Protein AF-A0A940EK17-F1 (afdb_monomer)

Secondary structure (DSSP, 8-state):
---THHHHHHHHHHHHTT-EEEE-----TTS-EEEEEE-TT--EEEEEE-GGGSPP-

pLDDT: mean 93.57, std 8.11, range [60.5, 98.81]

Nearest PDB structures (foldseek):
  1kll-assembly1_A-2  TM=8.960E-01  e=5.745E-03  Streptomy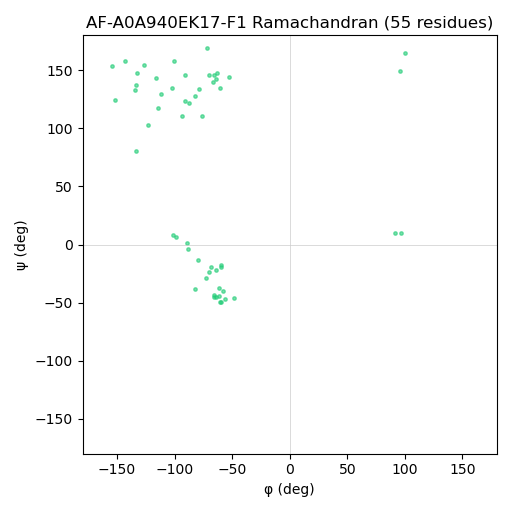ces lavendulae
  1kmz-assembly1_A  TM=8.922E-01  e=6.944E-03  Streptomyces lavendulae
  3e5d-assembly1_A-2  TM=8.573E-01  e=6.944E-03  Listeria monocytogenes serotype 4b str. F2365
  2r6u-assembly2_D  TM=8.531E-01  e=5.745E-03  Rhodococcus jostii RHA1
  2a4x-assembly1_B  TM=8.883E-01  e=1.307E-02  Streptomyces caespitosus

Mean predicted aligned error: 3.37 Å

Solvent-accessible surface area (backbone atoms only — not comparable to full-atom values): 3491 Å² total; per-residue (Å²): 138,90,54,64,70,52,36,60,53,50,51,53,50,40,43,76,72,58,24,50,77,75,38,78,69,45,79,48,98,88,64,38,31,45,27,31,32,25,44,84,90,66,54,79,46,79,41,64,38,46,81,89,73,54,78,80,134

Sequence (57 aa):
MLRRAYVDGIMRTAESAGAEIIRTPQDTFYGGYPGYFTDPDGHLWEVVWNPQMLPAD

Structure (mmCIF, N/CA/C/O backbone):
data_AF-A0A940EK17-F1
#
_entry.id   AF-A0A940EK17-F1
#
loo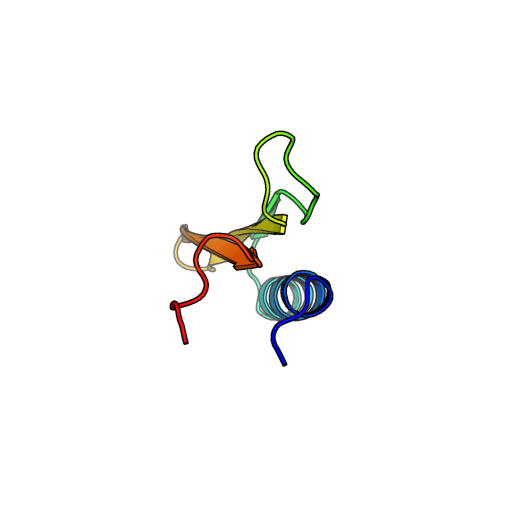p_
_atom_site.group_PDB
_atom_site.id
_atom_site.type_symbol
_atom_site.label_atom_id
_atom_site.label_alt_id
_atom_site.label_comp_id
_atom_site.label_asym_id
_atom_site.label_entity_id
_atom_site.label_seq_id
_atom_site.pdbx_PDB_ins_code
_atom_site.Cartn_x
_atom_site.Cartn_y
_atom_site.Cartn_z
_atom_site.occupancy
_atom_site.B_iso_or_equiv
_atom_site.auth_seq_id
_atom_site.auth_comp_id
_atom_site.auth_asym_id
_atom_site.auth_atom_id
_atom_site.pdbx_PDB_model_num
ATOM 1 N N . MET A 1 1 ? 3.124 -14.094 -14.256 1.00 60.50 1 MET A N 1
ATOM 2 C CA . MET A 1 1 ? 3.320 -12.777 -14.906 1.00 60.50 1 MET A CA 1
ATOM 3 C C . MET A 1 1 ? 3.072 -11.689 -13.871 1.00 60.50 1 MET A C 1
ATOM 5 O O . MET A 1 1 ? 1.933 -11.528 -13.462 1.00 60.50 1 MET A O 1
ATOM 9 N N . LEU A 1 2 ? 4.119 -11.015 -13.394 1.00 72.50 2 LEU A N 1
ATOM 10 C CA . LEU A 1 2 ? 4.030 -9.970 -12.364 1.00 72.50 2 LEU A CA 1
ATOM 11 C C . LEU A 1 2 ? 3.756 -8.619 -13.042 1.00 72.50 2 LEU A C 1
ATOM 13 O O . LEU A 1 2 ? 4.521 -8.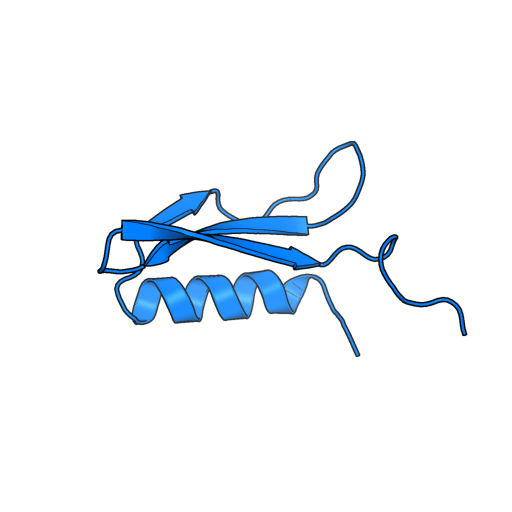219 -13.918 1.00 72.50 2 LEU A O 1
ATOM 17 N N . ARG A 1 3 ? 2.6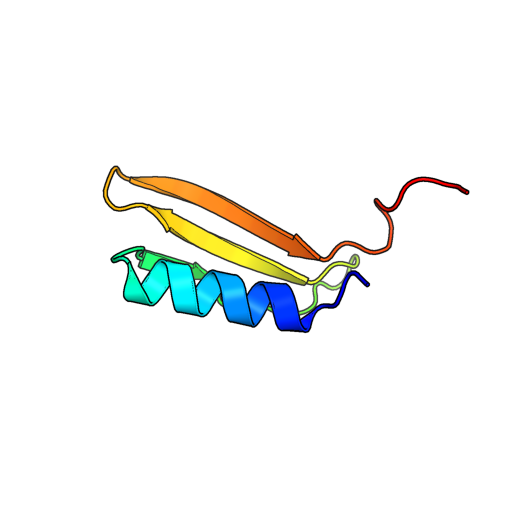59 -7.937 -12.689 1.00 88.00 3 ARG A N 1
ATOM 18 C CA . ARG A 1 3 ? 2.215 -6.691 -13.345 1.00 88.00 3 ARG A CA 1
ATOM 19 C C . ARG A 1 3 ? 1.864 -5.616 -12.314 1.00 88.00 3 ARG A C 1
ATOM 21 O O . ARG A 1 3 ? 1.291 -5.946 -11.281 1.00 88.00 3 ARG A O 1
ATOM 28 N N . ARG A 1 4 ? 2.088 -4.340 -12.662 1.00 91.94 4 ARG A N 1
ATOM 29 C CA . ARG A 1 4 ? 1.667 -3.161 -11.872 1.00 91.94 4 ARG A CA 1
ATOM 30 C C . ARG A 1 4 ? 0.208 -3.224 -11.420 1.00 91.94 4 ARG A C 1
ATOM 32 O O . ARG A 1 4 ? -0.068 -3.071 -10.242 1.00 91.94 4 ARG A O 1
ATOM 39 N N . ALA A 1 5 ? -0.696 -3.576 -12.335 1.00 94.12 5 ALA A N 1
ATOM 40 C CA . ALA A 1 5 ? -2.138 -3.641 -12.079 1.00 94.12 5 ALA A CA 1
ATOM 41 C C . ALA A 1 5 ? -2.558 -4.617 -10.959 1.00 94.12 5 ALA A C 1
ATOM 43 O O . ALA A 1 5 ? -3.681 -4.544 -10.461 1.00 94.12 5 ALA A O 1
ATOM 44 N N . TYR A 1 6 ? -1.692 -5.557 -10.565 1.00 95.56 6 TYR A N 1
ATOM 45 C CA . TYR A 1 6 ? -1.980 -6.434 -9.430 1.00 95.56 6 TYR A CA 1
ATOM 46 C C . TYR A 1 6 ? -1.876 -5.709 -8.096 1.00 95.56 6 TYR A C 1
ATOM 48 O O . TYR A 1 6 ? -2.624 -6.053 -7.187 1.00 95.56 6 TYR A O 1
ATOM 56 N N . VAL A 1 7 ? -1.037 -4.675 -7.999 1.00 97.19 7 VAL A N 1
ATOM 57 C CA . VAL A 1 7 ? -1.001 -3.803 -6.822 1.00 97.19 7 VAL A CA 1
ATOM 58 C C . VAL A 1 7 ? -2.371 -3.153 -6.642 1.00 97.19 7 VAL A C 1
ATOM 60 O O . VAL A 1 7 ? -2.970 -3.301 -5.585 1.00 97.19 7 VAL A O 1
ATOM 63 N N . ASP A 1 8 ? -2.943 -2.567 -7.698 1.00 97.88 8 ASP A N 1
ATOM 64 C CA . ASP A 1 8 ? -4.285 -1.967 -7.640 1.00 97.88 8 ASP A CA 1
ATOM 65 C C . ASP A 1 8 ? -5.367 -2.969 -7.218 1.00 97.88 8 ASP A C 1
ATOM 67 O O . ASP A 1 8 ? -6.284 -2.639 -6.467 1.00 97.88 8 ASP A O 1
ATOM 71 N N . GLY A 1 9 ? -5.278 -4.204 -7.718 1.00 97.75 9 GLY A N 1
ATOM 72 C CA . GLY A 1 9 ? -6.204 -5.278 -7.363 1.00 97.75 9 GLY A CA 1
ATOM 73 C C . GLY A 1 9 ? -6.123 -5.669 -5.888 1.00 97.75 9 GLY A C 1
ATOM 74 O O . GLY A 1 9 ? -7.158 -5.795 -5.231 1.00 97.75 9 GLY A O 1
ATOM 75 N N . ILE A 1 10 ? -4.907 -5.826 -5.361 1.00 98.00 10 ILE A N 1
ATOM 76 C CA . ILE A 1 10 ? -4.681 -6.163 -3.951 1.00 98.00 10 ILE A CA 1
ATOM 77 C C . ILE A 1 10 ? -5.150 -5.017 -3.055 1.00 98.00 10 ILE A C 1
ATOM 79 O O . ILE A 1 10 ? -5.854 -5.268 -2.086 1.00 98.00 10 ILE A O 1
ATOM 83 N N . MET A 1 11 ? -4.850 -3.768 -3.414 1.00 98.50 11 MET A N 1
ATOM 84 C CA . MET A 1 11 ? -5.264 -2.591 -2.645 1.00 98.50 11 MET A CA 1
ATOM 85 C C . MET A 1 11 ? -6.788 -2.471 -2.546 1.00 98.50 11 MET A C 1
ATOM 87 O O . MET A 1 11 ? -7.309 -2.291 -1.451 1.00 98.50 11 MET A O 1
ATOM 91 N N . ARG A 1 12 ? -7.519 -2.671 -3.655 1.00 98.56 12 ARG A N 1
ATOM 92 C CA . ARG A 1 12 ? -8.995 -2.724 -3.625 1.00 98.56 12 ARG A CA 1
ATOM 93 C C . ARG A 1 12 ? -9.522 -3.868 -2.762 1.00 98.56 12 ARG A C 1
ATOM 95 O O . ARG A 1 12 ? -10.536 -3.716 -2.091 1.00 98.56 12 ARG A O 1
ATOM 102 N N . THR A 1 13 ? -8.848 -5.016 -2.794 1.00 98.50 13 THR A N 1
ATOM 103 C CA . THR A 1 13 ? -9.231 -6.168 -1.967 1.00 98.50 13 THR A CA 1
ATOM 104 C C . THR A 1 13 ? -9.032 -5.852 -0.485 1.00 98.50 13 THR A C 1
ATOM 106 O O . THR A 1 13 ? -9.934 -6.105 0.308 1.00 98.50 13 THR A O 1
ATOM 109 N N . ALA A 1 14 ? -7.899 -5.246 -0.124 1.00 98.50 14 ALA A N 1
ATOM 110 C CA . ALA A 1 14 ? -7.600 -4.826 1.241 1.00 98.50 14 ALA A CA 1
ATOM 111 C C . ALA A 1 14 ? -8.627 -3.803 1.749 1.00 98.50 14 ALA A C 1
ATOM 113 O O . ALA A 1 14 ? -9.222 -4.017 2.803 1.00 98.50 14 ALA A O 1
ATOM 114 N N . GLU A 1 15 ? -8.911 -2.755 0.970 1.00 98.56 15 GLU A N 1
ATOM 115 C CA . GLU A 1 15 ? -9.939 -1.757 1.298 1.00 98.56 15 GLU A CA 1
ATOM 116 C C . GLU A 1 15 ? -11.309 -2.417 1.523 1.00 98.56 15 GLU A C 1
ATOM 118 O O . GLU A 1 15 ? -11.960 -2.185 2.540 1.00 98.56 15 GLU A O 1
ATOM 123 N N . SER A 1 16 ? -11.718 -3.329 0.631 1.00 98.62 16 SER A N 1
ATOM 124 C CA . SER A 1 16 ? -12.985 -4.062 0.776 1.00 98.62 16 SER A CA 1
ATOM 125 C C . SER A 1 16 ? -13.039 -4.981 2.004 1.00 98.62 16 SER A C 1
ATOM 127 O O . SER A 1 16 ? -14.127 -5.315 2.470 1.00 98.62 16 SER A O 1
ATOM 129 N N . ALA A 1 17 ? -11.879 -5.379 2.533 1.00 98.44 17 ALA A N 1
ATOM 130 C CA . ALA A 1 17 ? -11.743 -6.192 3.737 1.00 98.44 17 ALA A CA 1
ATOM 131 C C . ALA A 1 17 ? -11.653 -5.353 5.028 1.00 98.44 17 ALA A C 1
ATOM 133 O O . ALA A 1 17 ? -11.529 -5.924 6.110 1.00 98.44 17 ALA A O 1
ATOM 134 N N . GLY A 1 18 ? -11.734 -4.021 4.930 1.00 98.50 18 GLY A N 1
ATOM 135 C CA . GLY A 1 18 ? -11.696 -3.107 6.073 1.00 98.50 18 GLY A CA 1
ATOM 136 C C . GLY A 1 18 ? -10.325 -2.500 6.362 1.00 98.50 18 GLY A C 1
ATOM 137 O O . GLY A 1 18 ? -10.164 -1.873 7.406 1.00 98.50 18 GLY A O 1
ATOM 138 N N . ALA A 1 19 ? -9.347 -2.670 5.468 1.00 98.69 19 ALA A N 1
ATOM 139 C CA . ALA A 1 19 ? -8.087 -1.947 5.570 1.00 98.69 19 ALA A CA 1
ATOM 140 C C . ALA A 1 19 ? -8.274 -0.453 5.265 1.00 98.69 19 ALA A C 1
ATOM 142 O O . ALA A 1 19 ? -9.053 -0.078 4.385 1.00 98.69 19 ALA A O 1
ATOM 143 N N . GLU A 1 20 ? -7.503 0.398 5.935 1.00 98.75 20 GLU A N 1
ATOM 144 C CA . GLU A 1 20 ? -7.439 1.828 5.637 1.00 98.75 20 GLU A CA 1
ATOM 145 C C . GLU A 1 20 ? -6.325 2.091 4.618 1.00 98.75 20 GLU A C 1
ATOM 147 O O . GLU A 1 20 ? -5.161 1.749 4.833 1.00 98.75 20 GLU A O 1
ATOM 152 N N . ILE A 1 21 ? -6.668 2.711 3.486 1.00 98.56 21 ILE A N 1
ATOM 153 C CA . ILE A 1 21 ? -5.680 3.076 2.467 1.00 98.56 21 ILE A CA 1
ATOM 154 C C . ILE A 1 21 ? -4.892 4.303 2.929 1.00 98.56 21 ILE A C 1
ATOM 156 O O . ILE A 1 21 ? -5.397 5.422 2.933 1.00 98.56 21 ILE A O 1
ATOM 160 N N . ILE A 1 22 ? -3.615 4.090 3.240 1.00 98.56 22 ILE A N 1
ATOM 161 C CA . ILE A 1 22 ? -2.685 5.142 3.665 1.00 98.56 22 ILE A CA 1
ATOM 162 C C . ILE A 1 22 ? -2.113 5.885 2.458 1.00 98.56 22 ILE A C 1
ATOM 164 O O . ILE A 1 22 ? -1.921 7.102 2.490 1.00 98.56 22 ILE A O 1
ATOM 168 N N . ARG A 1 23 ? -1.829 5.159 1.371 1.00 98.06 23 ARG A N 1
ATOM 169 C CA . ARG A 1 23 ? -1.337 5.747 0.123 1.00 98.06 23 ARG A CA 1
ATOM 170 C C . ARG A 1 23 ? -1.752 4.904 -1.072 1.00 98.06 23 ARG A C 1
ATOM 172 O O . ARG A 1 23 ? -1.429 3.718 -1.158 1.00 98.06 23 ARG A O 1
ATOM 179 N N . THR A 1 24 ? -2.434 5.549 -2.012 1.00 97.81 24 THR A N 1
ATOM 180 C CA . THR A 1 24 ? -2.838 4.937 -3.276 1.00 97.81 24 THR A CA 1
ATOM 181 C C . THR A 1 24 ? -1.615 4.582 -4.132 1.00 97.81 24 THR A C 1
ATOM 183 O O . THR A 1 24 ? -0.611 5.303 -4.094 1.00 97.81 24 THR A O 1
ATOM 186 N N . PRO A 1 25 ? -1.666 3.481 -4.905 1.00 97.69 25 PRO A N 1
ATOM 187 C CA . PRO A 1 25 ? -0.555 3.088 -5.760 1.00 97.69 25 PRO A CA 1
ATOM 188 C C . PRO A 1 25 ? -0.192 4.135 -6.810 1.00 97.69 25 PRO A C 1
ATOM 190 O O . PRO A 1 25 ? -1.053 4.677 -7.504 1.00 97.69 25 PRO A O 1
ATOM 193 N N . GLN A 1 26 ? 1.104 4.397 -6.955 1.00 96.44 26 GLN A N 1
ATOM 194 C CA . GLN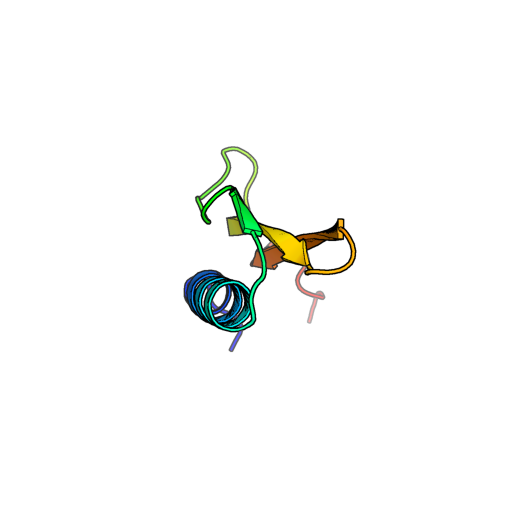 A 1 26 ? 1.637 5.332 -7.945 1.00 96.44 26 GLN A CA 1
ATOM 195 C C . GLN A 1 26 ? 3.075 4.970 -8.314 1.00 96.44 26 GLN A C 1
ATOM 197 O O . GLN A 1 26 ? 3.799 4.403 -7.497 1.00 96.44 26 GLN A O 1
ATOM 202 N N . ASP A 1 27 ? 3.517 5.335 -9.520 1.00 95.06 27 ASP A N 1
ATOM 203 C CA . ASP A 1 27 ? 4.931 5.204 -9.875 1.00 95.06 27 ASP A CA 1
ATOM 204 C C . ASP A 1 27 ? 5.785 6.123 -8.977 1.00 95.06 27 ASP A C 1
ATOM 206 O O . ASP A 1 27 ? 5.397 7.245 -8.620 1.00 95.06 27 ASP A O 1
ATOM 210 N N . THR A 1 28 ? 6.966 5.641 -8.601 1.00 93.00 28 THR A N 1
ATOM 211 C CA . THR A 1 28 ? 7.984 6.420 -7.885 1.00 93.00 28 THR A CA 1
ATOM 212 C C . THR A 1 28 ? 9.061 6.899 -8.861 1.00 93.00 28 THR A C 1
ATOM 214 O O . THR A 1 28 ? 9.284 6.307 -9.918 1.00 93.00 28 THR A O 1
ATOM 217 N N . PHE A 1 29 ? 9.791 7.960 -8.502 1.00 91.00 29 PHE A N 1
ATOM 218 C CA . PHE A 1 29 ? 10.878 8.466 -9.352 1.00 91.00 29 PHE A CA 1
ATOM 219 C C . PHE A 1 29 ? 12.095 7.525 -9.405 1.00 91.00 29 PHE A C 1
ATOM 221 O O . PHE A 1 29 ? 12.878 7.584 -10.349 1.00 91.00 29 PHE A O 1
ATOM 228 N N . TYR A 1 30 ? 12.263 6.675 -8.390 1.00 86.56 30 TYR A N 1
ATOM 229 C CA . TYR A 1 30 ? 13.365 5.718 -8.257 1.00 86.56 30 TYR A CA 1
ATOM 230 C C . TYR A 1 30 ? 12.984 4.294 -8.685 1.00 86.56 30 TYR A C 1
ATOM 232 O O . TYR A 1 30 ? 13.789 3.381 -8.534 1.00 86.56 30 TYR A O 1
ATOM 240 N N . GLY A 1 31 ? 11.787 4.104 -9.243 1.00 90.06 31 GLY A N 1
ATOM 241 C CA . GLY A 1 31 ? 11.309 2.812 -9.720 1.00 90.06 31 GLY A CA 1
ATOM 242 C C . GLY A 1 31 ? 10.447 2.053 -8.709 1.00 90.06 31 GLY A C 1
ATOM 243 O O . GLY A 1 31 ? 10.602 2.152 -7.490 1.00 90.06 31 GLY A O 1
ATOM 244 N N . GLY A 1 32 ? 9.518 1.273 -9.261 1.00 93.69 32 GLY A N 1
ATOM 245 C C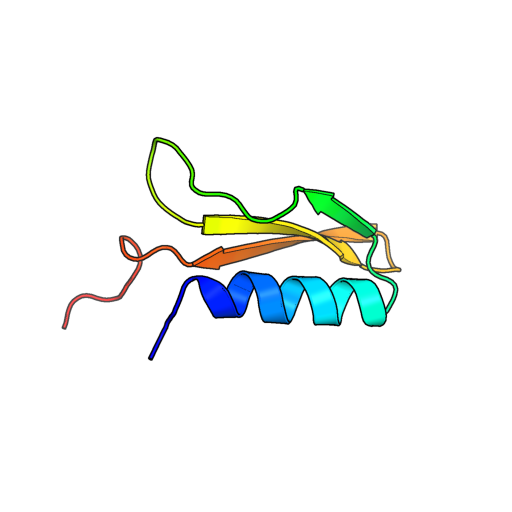A . GLY A 1 32 ? 8.500 0.547 -8.513 1.00 93.69 32 GLY A CA 1
ATOM 246 C C . GLY A 1 32 ? 7.140 1.247 -8.511 1.00 93.69 32 GLY A C 1
ATOM 247 O O . GLY A 1 32 ? 7.005 2.416 -8.869 1.00 93.69 32 GLY A O 1
ATOM 248 N N . TYR A 1 33 ? 6.125 0.482 -8.123 1.00 96.56 33 TYR A N 1
ATOM 249 C CA . TYR A 1 33 ? 4.733 0.915 -8.026 1.00 96.56 33 TYR A CA 1
ATOM 250 C C . TYR A 1 33 ? 4.157 0.441 -6.679 1.00 96.56 33 TYR A C 1
ATOM 252 O O . TYR A 1 33 ? 3.577 -0.648 -6.627 1.00 96.56 33 TYR A O 1
ATOM 260 N N . PRO A 1 34 ? 4.428 1.159 -5.570 1.00 97.50 34 PRO A N 1
ATOM 261 C CA . PRO A 1 34 ? 3.981 0.783 -4.232 1.00 97.50 34 PRO A CA 1
ATOM 262 C C . PRO A 1 34 ? 2.626 1.400 -3.868 1.00 97.50 34 PRO A C 1
ATOM 264 O O . PRO A 1 34 ? 2.352 2.550 -4.208 1.00 97.50 34 PRO A O 1
ATOM 267 N N . GLY A 1 35 ? 1.827 0.657 -3.107 1.00 98.12 35 GLY A N 1
ATOM 268 C CA . GLY A 1 35 ? 0.664 1.127 -2.356 1.00 98.12 35 GLY A CA 1
ATOM 269 C C . GLY A 1 35 ? 0.766 0.712 -0.889 1.00 98.12 35 GLY A C 1
ATOM 270 O O . GLY A 1 35 ? 1.438 -0.270 -0.570 1.00 98.12 35 GLY A O 1
ATOM 271 N N . TYR A 1 36 ? 0.106 1.463 -0.007 1.00 98.62 36 TYR A N 1
ATOM 272 C CA . TYR A 1 36 ? 0.190 1.258 1.440 1.00 98.62 36 TYR A CA 1
ATOM 273 C C . TYR A 1 36 ? -1.190 1.273 2.083 1.00 98.62 36 TYR A C 1
ATOM 275 O O . TYR A 1 36 ? -2.007 2.150 1.784 1.00 98.62 36 TYR A O 1
ATOM 283 N N . PHE A 1 37 ? -1.417 0.344 3.004 1.00 98.81 37 PHE A N 1
ATOM 284 C CA . PHE A 1 37 ? -2.626 0.287 3.817 1.00 98.81 37 PHE A CA 1
ATOM 285 C C . PHE A 1 37 ? -2.303 -0.172 5.239 1.00 98.81 37 PHE A C 1
ATOM 287 O O . PHE A 1 37 ? -1.281 -0.824 5.462 1.00 98.81 37 PHE A O 1
ATOM 294 N N . THR A 1 38 ? -3.174 0.144 6.189 1.00 98.81 38 THR A N 1
ATOM 295 C CA . THR A 1 38 ? -3.184 -0.475 7.518 1.00 98.81 38 THR A CA 1
ATOM 296 C C . THR A 1 38 ? -4.290 -1.517 7.591 1.00 98.81 38 THR A C 1
ATOM 298 O O . THR A 1 38 ? -5.401 -1.282 7.116 1.00 98.81 38 THR A O 1
ATOM 301 N N . ASP A 1 39 ? -3.990 -2.696 8.132 1.00 98.56 39 ASP A N 1
ATOM 302 C CA . ASP A 1 39 ? -5.026 -3.697 8.410 1.00 98.56 39 ASP A CA 1
ATOM 303 C C . ASP A 1 39 ? -5.903 -3.274 9.612 1.00 98.56 39 ASP A C 1
ATOM 305 O O . ASP A 1 39 ? -5.562 -2.312 10.308 1.00 98.56 39 ASP A O 1
ATOM 309 N N . PRO A 1 40 ? -7.040 -3.949 9.876 1.00 98.44 40 PRO A N 1
ATOM 310 C CA . PRO A 1 40 ? -7.926 -3.587 10.986 1.00 98.44 40 PRO A CA 1
ATOM 311 C C . PRO A 1 40 ? -7.278 -3.637 12.379 1.00 98.44 40 PRO A C 1
ATOM 313 O O . PRO A 1 40 ? -7.788 -3.007 13.305 1.00 98.44 40 PRO A O 1
ATOM 316 N N . ASP A 1 41 ? -6.162 -4.356 12.527 1.00 98.31 41 ASP A N 1
ATOM 317 C CA . ASP A 1 41 ? -5.387 -4.430 13.769 1.00 98.31 41 ASP A CA 1
ATOM 318 C C . ASP A 1 41 ? -4.328 -3.311 13.863 1.00 98.31 41 ASP A C 1
ATOM 320 O O . ASP A 1 41 ? -3.656 -3.161 14.885 1.00 98.31 41 ASP A O 1
ATOM 324 N N . GLY A 1 42 ? -4.193 -2.491 12.816 1.00 97.88 42 GLY A N 1
ATOM 325 C CA . GLY A 1 42 ? -3.322 -1.322 12.758 1.00 97.88 42 GLY A CA 1
ATOM 326 C C . GLY A 1 42 ? -1.916 -1.588 12.217 1.00 97.88 42 GLY A C 1
ATOM 327 O O . GLY A 1 42 ? -1.067 -0.695 12.301 1.00 97.88 42 GLY A O 1
ATOM 328 N N . HIS A 1 43 ? -1.627 -2.765 11.651 1.00 98.56 43 HIS A N 1
ATOM 329 C CA . HIS A 1 43 ? -0.311 -3.028 11.059 1.00 98.56 43 HIS A CA 1
ATOM 330 C C . HIS A 1 43 ? -0.198 -2.391 9.676 1.00 98.56 43 HIS A C 1
ATOM 332 O O . HIS A 1 43 ? -1.085 -2.544 8.839 1.00 98.56 43 HIS A O 1
ATOM 338 N N . LEU A 1 44 ? 0.920 -1.712 9.414 1.00 98.62 44 LEU A N 1
ATOM 339 C CA . LEU A 1 44 ? 1.204 -1.102 8.117 1.00 98.62 44 LEU A CA 1
ATOM 340 C C . LEU A 1 44 ? 1.769 -2.133 7.135 1.00 98.62 44 LEU A C 1
ATOM 342 O O . LEU A 1 44 ? 2.792 -2.764 7.403 1.00 98.62 44 LEU A O 1
ATOM 346 N N . TRP A 1 45 ? 1.151 -2.216 5.962 1.00 98.56 45 TRP A N 1
ATOM 347 C CA . TRP A 1 45 ? 1.563 -3.072 4.857 1.00 98.56 45 TRP A CA 1
ATOM 348 C C . TRP A 1 45 ? 1.968 -2.247 3.636 1.00 98.56 45 TRP A C 1
ATOM 350 O O . TRP A 1 45 ? 1.347 -1.233 3.312 1.00 98.56 45 TRP A O 1
ATOM 360 N N . GLU A 1 46 ? 2.989 -2.727 2.924 1.00 98.06 46 GLU A N 1
ATOM 361 C CA . GLU A 1 46 ? 3.357 -2.263 1.587 1.00 98.06 46 GLU A CA 1
ATOM 362 C C . GLU A 1 46 ? 3.071 -3.371 0.572 1.00 98.06 46 GLU A C 1
ATOM 364 O O . GLU A 1 46 ? 3.510 -4.513 0.724 1.00 98.06 46 GLU A O 1
ATOM 369 N N . VAL A 1 47 ? 2.369 -3.015 -0.501 1.00 97.06 47 VAL A N 1
ATOM 370 C CA . VAL A 1 47 ? 2.210 -3.862 -1.682 1.00 97.06 47 VAL A CA 1
ATOM 371 C C . VAL A 1 47 ? 2.911 -3.172 -2.831 1.00 97.06 47 VAL A C 1
ATOM 373 O O . VAL A 1 47 ? 2.519 -2.081 -3.235 1.00 97.06 47 VAL A O 1
ATOM 376 N N . VAL A 1 48 ? 3.943 -3.807 -3.380 1.00 96.00 48 VAL A N 1
ATOM 377 C CA . VAL A 1 48 ? 4.781 -3.184 -4.402 1.00 96.00 48 VAL A CA 1
ATOM 378 C C . VAL A 1 48 ? 5.040 -4.123 -5.568 1.00 96.00 48 VAL A C 1
ATOM 380 O O . VAL A 1 48 ? 5.420 -5.282 -5.408 1.00 96.00 48 VAL A O 1
ATOM 383 N N . TRP A 1 49 ? 4.872 -3.594 -6.779 1.00 94.94 49 TRP A N 1
ATOM 384 C CA . TRP A 1 49 ? 5.493 -4.174 -7.962 1.00 94.94 49 TRP A CA 1
ATOM 385 C C . TRP A 1 49 ? 6.821 -3.463 -8.199 1.00 94.94 49 TRP A C 1
ATOM 387 O O . TRP A 1 49 ? 6.833 -2.284 -8.553 1.00 94.94 49 TRP A O 1
ATOM 397 N N . ASN A 1 50 ? 7.935 -4.170 -7.997 1.00 92.81 50 ASN A N 1
ATOM 398 C CA . ASN A 1 50 ? 9.272 -3.646 -8.256 1.00 92.81 50 ASN A CA 1
ATOM 399 C C . ASN A 1 50 ? 10.025 -4.542 -9.260 1.00 92.81 50 ASN A C 1
ATOM 401 O O . ASN A 1 50 ? 10.522 -5.602 -8.873 1.00 92.81 50 ASN A O 1
ATOM 405 N N . PRO A 1 51 ? 10.142 -4.139 -10.541 1.00 85.12 51 PRO A N 1
ATOM 406 C CA . PRO A 1 51 ? 10.813 -4.945 -11.559 1.00 85.12 51 PRO A CA 1
ATOM 407 C C . PRO A 1 51 ? 12.327 -5.058 -11.333 1.00 85.12 51 PRO A C 1
ATOM 409 O O . PRO A 1 51 ? 12.942 -5.976 -11.861 1.00 85.12 51 PRO A O 1
ATOM 412 N N . GLN A 1 52 ? 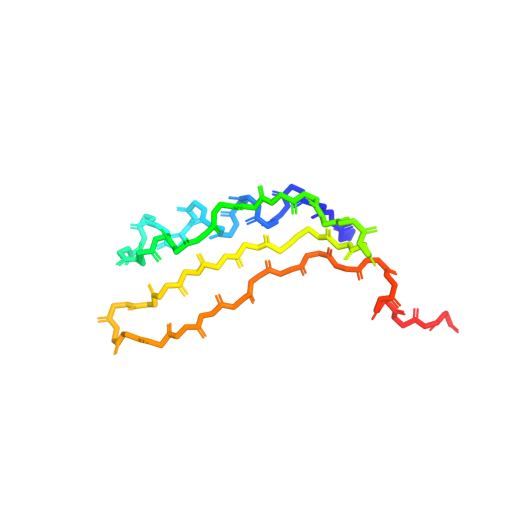12.931 -4.164 -10.544 1.00 84.50 52 GLN A N 1
ATOM 413 C CA . GLN A 1 52 ? 14.364 -4.203 -10.231 1.00 84.50 52 GLN A CA 1
ATOM 414 C C . GLN A 1 52 ? 14.712 -5.227 -9.141 1.00 84.50 52 GLN A C 1
ATOM 416 O O . GLN A 1 52 ? 15.883 -5.531 -8.949 1.00 84.50 52 GLN A O 1
ATOM 421 N N . MET A 1 53 ? 13.710 -5.750 -8.428 1.00 81.88 53 MET A N 1
ATOM 422 C CA . MET A 1 53 ? 13.879 -6.776 -7.390 1.00 81.88 53 MET A CA 1
ATOM 423 C C . MET A 1 53 ? 13.511 -8.182 -7.875 1.00 81.88 53 MET A C 1
ATOM 425 O O . MET A 1 53 ? 13.427 -9.111 -7.072 1.00 81.88 53 MET A O 1
ATOM 429 N N . LEU A 1 54 ? 13.256 -8.351 -9.174 1.00 79.81 54 LEU A N 1
ATOM 430 C CA . LEU A 1 54 ? 13.047 -9.678 -9.737 1.00 79.81 54 LEU A CA 1
ATOM 431 C C . LEU A 1 54 ? 14.360 -10.474 -9.657 1.00 79.81 54 LEU A C 1
ATOM 433 O O . LEU A 1 54 ? 15.423 -9.892 -9.889 1.00 79.81 54 LEU A O 1
ATOM 437 N N . PRO A 1 55 ? 14.310 -11.779 -9.327 1.00 79.12 55 PRO A N 1
ATOM 438 C CA . PRO A 1 55 ? 15.483 -12.637 -9.411 1.00 79.12 55 PRO A CA 1
ATOM 439 C C . PRO A 1 55 ? 16.118 -12.540 -10.797 1.00 79.12 55 PRO A C 1
ATOM 441 O O . PRO A 1 55 ? 15.405 -12.422 -11.796 1.00 79.12 55 PRO A O 1
ATOM 444 N N . ALA A 1 56 ? 17.448 -12.602 -10.846 1.00 78.38 56 ALA A N 1
ATOM 445 C CA . ALA A 1 56 ? 18.122 -12.906 -12.098 1.00 78.38 56 ALA A CA 1
ATOM 446 C C . ALA A 1 56 ? 17.721 -14.322 -12.548 1.00 78.38 56 ALA A C 1
ATOM 448 O O . ALA A 1 56 ? 17.457 -15.175 -11.695 1.00 78.38 56 ALA A O 1
ATOM 449 N N . ASP A 1 57 ? 17.651 -14.521 -13.865 1.00 72.94 57 ASP A N 1
ATOM 450 C CA . ASP A 1 57 ? 17.355 -15.819 -14.485 1.00 72.94 57 ASP A CA 1
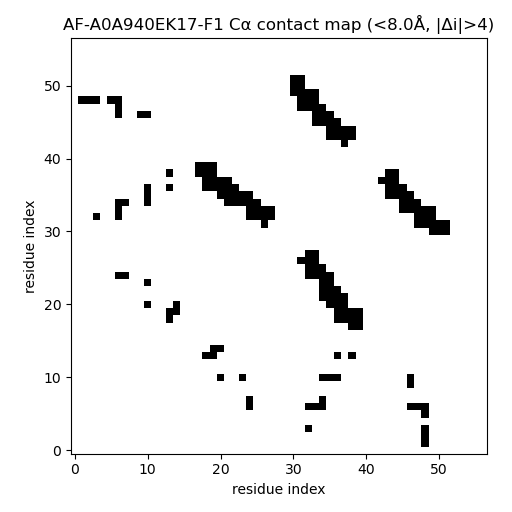ATOM 451 C C . ASP A 1 57 ? 18.322 -16.928 -14.028 1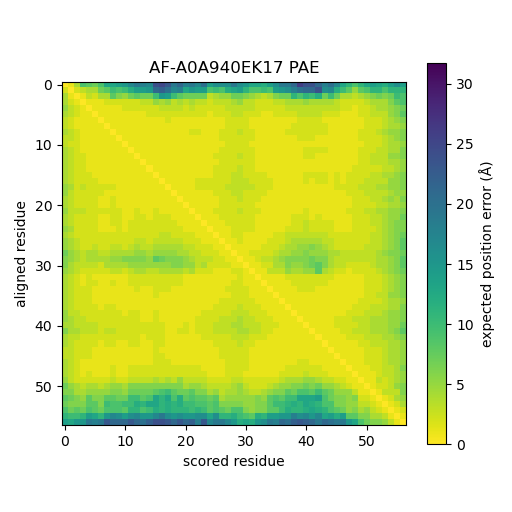.00 72.94 57 ASP A C 1
ATOM 453 O O . ASP A 1 57 ? 19.531 -16.638 -13.843 1.00 72.94 57 ASP A O 1
#

Radius of gyration: 12.01 Å; Cα contacts (8 Å, |Δi|>4): 92; chains: 1; bounding box: 31×24×29 Å

Foldseek 3Di:
DQDLVVQVVVQVVQVVQPWAWPADWDADPVFKTWTWTAHPVGDIDIDIDGPVPDDDD